Protein AF-A0A8H6MK46-F1 (afdb_monomer_lite)

Radius of gyration: 18.02 Å; chains: 1; bounding box: 50×22×44 Å

pLDDT: mean 76.03, std 15.76, range [45.16, 91.0]

Structure (mmCIF, N/CA/C/O backbone):
data_AF-A0A8H6MK46-F1
#
_entry.id   AF-A0A8H6MK46-F1
#
loop_
_atom_site.group_PDB
_atom_site.id
_atom_site.type_symbol
_atom_site.label_atom_id
_atom_site.label_alt_id
_atom_site.label_comp_id
_atom_site.label_asym_id
_atom_site.label_entity_id
_atom_site.label_seq_id
_atom_site.pdbx_PDB_ins_code
_atom_site.Cartn_x
_atom_site.Cartn_y
_atom_site.Cartn_z
_atom_site.occupancy
_atom_site.B_iso_or_equiv
_atom_site.auth_seq_id
_atom_site.auth_comp_id
_atom_site.auth_asym_id
_atom_site.auth_atom_id
_atom_site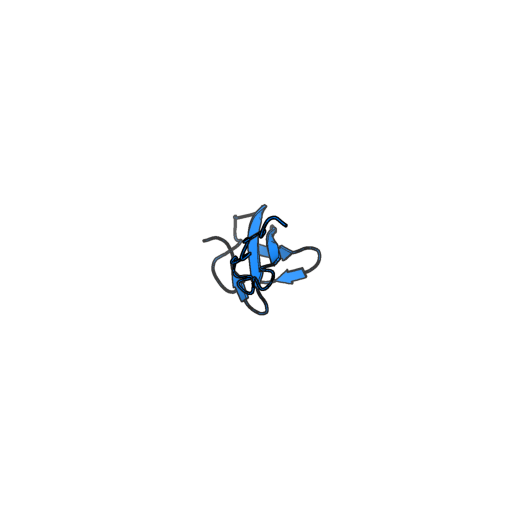.pdbx_PDB_model_num
ATOM 1 N N . MET A 1 1 ? 32.912 -7.262 36.694 1.00 45.16 1 MET A N 1
ATOM 2 C CA . MET A 1 1 ? 32.479 -7.939 35.456 1.00 45.16 1 MET A CA 1
ATOM 3 C C . MET A 1 1 ? 31.071 -8.464 35.678 1.00 45.16 1 MET A C 1
ATOM 5 O O . MET A 1 1 ? 30.911 -9.472 36.351 1.00 45.16 1 MET A O 1
ATOM 9 N N . GLN A 1 2 ? 30.056 -7.729 35.224 1.00 48.03 2 GLN A N 1
ATOM 10 C CA . GLN A 1 2 ? 28.662 -8.171 35.281 1.00 48.03 2 GLN A CA 1
ATOM 11 C C . GLN A 1 2 ? 28.252 -8.605 33.880 1.00 48.03 2 GLN A C 1
ATOM 13 O O . GLN A 1 2 ? 28.260 -7.820 32.936 1.00 48.03 2 GLN A O 1
ATOM 18 N N . PHE A 1 3 ? 27.981 -9.900 33.780 1.00 55.50 3 PHE A N 1
ATOM 19 C CA . PHE A 1 3 ? 27.506 -10.605 32.607 1.00 55.50 3 PHE A CA 1
ATOM 20 C C . PHE A 1 3 ? 26.130 -10.064 32.215 1.00 55.50 3 PHE A C 1
ATOM 22 O O . PHE A 1 3 ? 25.119 -10.409 32.828 1.00 55.50 3 PHE A O 1
ATOM 29 N N . LEU A 1 4 ? 26.094 -9.190 31.209 1.00 56.06 4 LEU A N 1
ATOM 30 C CA . LEU A 1 4 ? 24.852 -8.700 30.626 1.00 56.06 4 LEU A CA 1
ATOM 31 C C . LEU A 1 4 ? 24.332 -9.741 29.624 1.00 56.06 4 LEU A C 1
ATOM 33 O O . LEU A 1 4 ? 24.555 -9.661 28.419 1.00 56.06 4 LEU A O 1
ATOM 37 N N . ASN A 1 5 ? 23.656 -10.748 30.174 1.00 52.12 5 ASN A N 1
ATOM 38 C CA . ASN A 1 5 ? 22.803 -11.690 29.459 1.00 52.12 5 ASN A CA 1
ATOM 39 C C . ASN A 1 5 ? 21.538 -10.970 28.970 1.00 52.12 5 ASN A C 1
ATOM 41 O O . ASN A 1 5 ? 20.493 -11.037 29.614 1.00 52.12 5 ASN A O 1
ATOM 45 N N . ILE A 1 6 ? 21.600 -10.302 27.820 1.00 59.31 6 ILE A N 1
ATOM 46 C CA . ILE A 1 6 ? 20.379 -9.952 27.088 1.00 59.31 6 ILE A CA 1
ATOM 47 C C . ILE A 1 6 ? 20.521 -10.491 25.674 1.00 59.31 6 ILE A C 1
ATOM 49 O O . ILE A 1 6 ? 20.958 -9.818 24.744 1.00 59.31 6 ILE A O 1
ATOM 53 N N . VAL A 1 7 ? 20.156 -11.766 25.553 1.00 56.16 7 VAL A N 1
ATOM 54 C CA . VAL A 1 7 ? 19.756 -12.389 24.298 1.00 56.16 7 VAL A CA 1
ATOM 55 C C . VAL A 1 7 ? 18.580 -11.567 23.779 1.00 56.16 7 VAL A C 1
ATOM 57 O O . VAL A 1 7 ? 17.450 -11.715 24.239 1.00 56.16 7 VAL A O 1
ATOM 60 N N . PHE A 1 8 ? 18.865 -10.653 22.854 1.00 55.47 8 PHE A N 1
ATOM 61 C CA . PHE A 1 8 ? 17.870 -9.910 22.088 1.00 55.47 8 PHE A CA 1
ATOM 62 C C . PHE A 1 8 ? 17.249 -10.867 21.063 1.00 55.47 8 PHE A C 1
ATOM 64 O O . PHE A 1 8 ? 17.482 -10.802 19.860 1.00 55.47 8 PHE A O 1
ATOM 71 N N . GLY A 1 9 ? 16.501 -11.839 21.578 1.00 54.84 9 GLY A N 1
ATOM 72 C CA . GLY A 1 9 ? 15.596 -12.659 20.803 1.00 54.84 9 GLY A CA 1
ATOM 73 C C . GLY A 1 9 ? 14.325 -11.867 20.571 1.00 54.84 9 GLY A C 1
ATOM 74 O O . GLY A 1 9 ? 13.394 -11.977 21.356 1.00 54.84 9 GLY A O 1
ATOM 75 N N . ILE A 1 10 ? 14.277 -11.075 19.504 1.00 57.88 10 ILE A N 1
ATOM 76 C CA . ILE A 1 10 ? 13.006 -10.690 18.894 1.00 57.88 10 ILE A CA 1
ATOM 77 C C . ILE A 1 10 ? 13.207 -10.808 17.395 1.00 57.88 10 ILE A C 1
ATOM 79 O O . ILE A 1 10 ? 13.962 -10.059 16.779 1.00 57.88 10 ILE A O 1
ATOM 83 N N . ALA A 1 11 ? 12.562 -11.830 16.848 1.00 49.97 11 ALA A N 1
ATOM 84 C CA . ALA A 1 11 ? 12.474 -12.102 15.435 1.00 49.97 11 ALA A CA 1
ATOM 85 C C . ALA A 1 11 ? 12.135 -10.816 14.670 1.00 49.97 11 ALA A C 1
ATOM 87 O O . ALA A 1 11 ? 11.011 -10.317 14.749 1.00 49.97 11 ALA A O 1
ATOM 88 N N . LEU A 1 12 ? 13.090 -10.321 13.878 1.00 49.03 12 LEU A N 1
ATOM 89 C CA . LEU A 1 12 ? 12.763 -9.581 12.667 1.00 49.03 12 LEU A CA 1
ATOM 90 C C . LEU A 1 12 ? 12.091 -10.582 11.723 1.00 49.03 12 LEU A C 1
ATOM 92 O O . LEU A 1 12 ? 12.705 -11.137 10.813 1.00 49.03 12 LEU A O 1
ATOM 96 N N . ALA A 1 13 ? 10.814 -10.853 11.989 1.00 49.28 13 ALA A N 1
ATOM 97 C CA . ALA A 1 13 ? 9.913 -11.290 10.950 1.00 49.28 13 ALA A CA 1
ATOM 98 C C . ALA A 1 13 ? 10.056 -10.270 9.823 1.00 49.28 13 ALA A C 1
ATOM 100 O O . ALA A 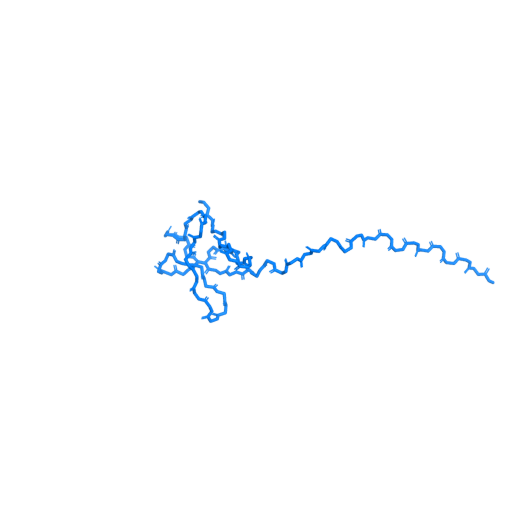1 13 ? 9.981 -9.063 10.055 1.00 49.28 13 ALA A O 1
ATOM 101 N N . LEU A 1 14 ? 10.345 -10.781 8.633 1.00 46.81 14 LEU A N 1
ATOM 102 C CA . LEU A 1 14 ? 10.429 -10.056 7.379 1.00 46.81 14 LEU A CA 1
ATOM 103 C C . LEU A 1 14 ? 9.089 -9.350 7.132 1.00 46.81 14 LEU A C 1
ATOM 105 O O . LEU A 1 14 ? 8.232 -9.846 6.406 1.00 46.81 14 LEU A O 1
ATOM 109 N N . ALA A 1 15 ? 8.884 -8.204 7.774 1.00 48.12 15 ALA A N 1
ATOM 110 C CA . ALA A 1 15 ? 7.863 -7.254 7.406 1.00 48.12 15 ALA A CA 1
ATOM 111 C C . ALA A 1 15 ? 8.341 -6.650 6.088 1.00 48.12 15 ALA A C 1
ATOM 113 O O . ALA A 1 15 ? 8.991 -5.607 6.057 1.00 48.12 15 ALA A O 1
ATOM 114 N N . VAL A 1 16 ? 8.063 -7.356 4.987 1.00 52.50 16 VAL A N 1
ATOM 115 C CA . VAL A 1 16 ? 7.852 -6.696 3.698 1.00 52.50 16 VAL A CA 1
ATOM 116 C C . VAL A 1 16 ? 7.003 -5.470 4.015 1.00 52.50 16 VAL A C 1
ATOM 118 O O . VAL A 1 16 ? 5.954 -5.654 4.640 1.00 52.50 16 VAL A O 1
ATOM 121 N N . PRO A 1 17 ? 7.473 -4.245 3.722 1.00 49.03 17 PRO A N 1
ATOM 122 C CA . PRO A 1 17 ? 6.718 -3.052 4.047 1.00 49.03 17 PRO A CA 1
ATOM 123 C C . PRO A 1 17 ? 5.391 -3.185 3.310 1.00 49.03 17 PRO A C 1
ATOM 125 O O . PRO A 1 17 ? 5.328 -3.061 2.092 1.00 49.03 17 PRO A O 1
ATOM 128 N N . ALA A 1 18 ? 4.344 -3.550 4.045 1.00 56.75 18 ALA A N 1
ATOM 129 C CA . ALA A 1 18 ? 2.987 -3.485 3.560 1.00 56.75 18 ALA A CA 1
ATOM 130 C C . ALA A 1 18 ? 2.721 -1.989 3.539 1.00 56.75 18 ALA A C 1
ATOM 132 O O . ALA A 1 18 ? 2.524 -1.359 4.580 1.00 56.75 18 ALA A O 1
ATOM 133 N N . GLN A 1 19 ? 2.901 -1.404 2.367 1.00 66.25 19 GLN A N 1
ATOM 134 C CA . GLN A 1 19 ? 2.840 0.025 2.229 1.00 66.25 19 GLN A CA 1
ATOM 135 C C . GLN A 1 19 ? 1.361 0.408 2.387 1.00 66.25 19 GLN A C 1
ATO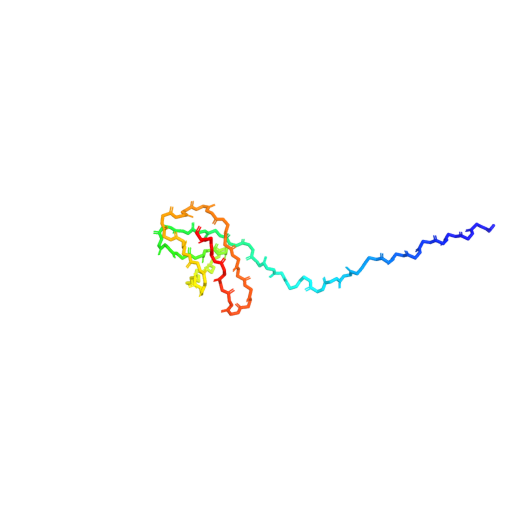M 137 O O . GLN A 1 19 ? 0.473 -0.092 1.688 1.00 66.25 19 GLN A O 1
ATOM 142 N N . ALA A 1 20 ? 1.073 1.166 3.443 1.00 75.00 20 ALA A N 1
ATOM 143 C CA . ALA A 1 20 ? -0.288 1.498 3.830 1.00 75.00 20 ALA A CA 1
ATOM 144 C C . ALA A 1 20 ? -0.777 2.679 2.982 1.00 75.00 20 ALA A C 1
ATOM 146 O O . ALA A 1 20 ? -0.385 3.823 3.209 1.00 75.00 20 ALA A O 1
ATOM 147 N N . GLY A 1 21 ? -1.627 2.384 2.002 1.00 86.56 21 GLY A N 1
ATOM 148 C CA . GLY A 1 21 ? -2.340 3.369 1.202 1.00 86.56 21 GLY A CA 1
ATOM 149 C C . GLY A 1 21 ? -3.690 3.757 1.811 1.00 86.56 21 GLY A C 1
ATOM 150 O O . GLY A 1 21 ? -4.115 3.253 2.855 1.00 86.56 21 GLY A O 1
ATOM 151 N N . GLN A 1 22 ? -4.400 4.643 1.122 1.00 91.00 22 GLN A N 1
ATOM 152 C CA . GLN A 1 22 ? -5.765 5.048 1.430 1.00 91.00 22 GLN A CA 1
ATOM 153 C C . GLN A 1 22 ? -6.673 4.902 0.214 1.00 91.00 22 GLN A C 1
ATOM 155 O O . GLN A 1 22 ? -6.298 5.192 -0.920 1.00 91.00 22 GLN A O 1
ATOM 160 N N . CYS A 1 23 ? -7.905 4.482 0.453 1.00 90.38 23 CYS A N 1
ATOM 161 C CA . CYS A 1 23 ? -8.929 4.429 -0.572 1.00 90.38 23 CYS A CA 1
ATOM 162 C C . CYS A 1 23 ? -9.301 5.836 -1.064 1.00 90.38 23 CYS A C 1
ATOM 164 O O . CYS A 1 23 ? -9.648 6.714 -0.268 1.00 90.38 23 CYS A O 1
ATOM 166 N N . ILE A 1 24 ? -9.304 6.028 -2.382 1.00 89.56 24 ILE A N 1
ATOM 167 C CA . ILE A 1 24 ? -9.682 7.289 -3.035 1.00 89.56 24 ILE A CA 1
ATOM 168 C C . ILE A 1 24 ? -11.060 7.211 -3.692 1.00 89.56 24 ILE A C 1
ATOM 170 O O . ILE A 1 24 ? -11.646 6.140 -3.846 1.00 89.56 24 ILE A O 1
ATOM 174 N N . GLN A 1 25 ? -11.570 8.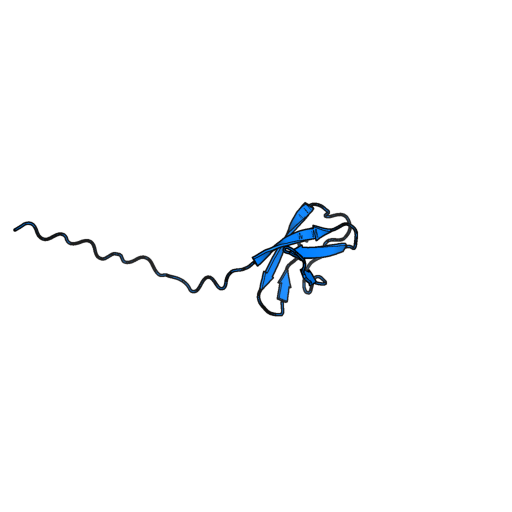364 -4.136 1.00 83.31 25 GLN A N 1
ATOM 175 C CA . GLN A 1 25 ? -12.929 8.510 -4.677 1.00 83.31 25 GLN A CA 1
ATOM 176 C C . GLN A 1 25 ? -13.176 7.703 -5.958 1.00 83.31 25 GLN A C 1
ATOM 178 O O . GLN A 1 25 ? -14.319 7.441 -6.312 1.00 83.31 25 GLN A O 1
ATOM 183 N N . LEU A 1 26 ? -12.102 7.262 -6.614 1.00 81.62 26 LEU A N 1
ATOM 184 C CA . LEU A 1 26 ? -12.125 6.386 -7.785 1.00 81.62 26 LEU A CA 1
ATOM 185 C C . LEU A 1 26 ? -12.334 4.902 -7.433 1.00 81.62 26 LEU A C 1
ATOM 187 O O . LEU A 1 26 ? -12.329 4.060 -8.325 1.00 81.62 26 LEU A O 1
ATOM 191 N N . GLY A 1 27 ? -12.494 4.557 -6.150 1.00 84.75 27 GLY A N 1
ATOM 192 C CA . GLY A 1 27 ? -12.620 3.164 -5.718 1.00 84.75 27 GLY A CA 1
ATOM 193 C C . GLY A 1 27 ? -11.315 2.372 -5.847 1.00 84.75 27 GLY A C 1
ATOM 194 O O . GLY A 1 27 ? -11.352 1.146 -5.921 1.00 84.75 27 GLY A O 1
ATOM 195 N N . ALA A 1 28 ? -10.176 3.067 -5.841 1.00 88.25 28 ALA A N 1
ATOM 196 C CA . ALA A 1 28 ? -8.830 2.505 -5.912 1.00 88.25 28 ALA A CA 1
ATOM 197 C C . ALA A 1 28 ? -8.048 2.783 -4.620 1.00 88.25 28 ALA A C 1
ATOM 199 O O . ALA A 1 28 ? -8.444 3.638 -3.823 1.00 88.25 28 ALA A O 1
ATOM 200 N N . CYS A 1 29 ? -6.941 2.071 -4.426 1.00 90.38 29 CYS A N 1
ATOM 201 C CA . CYS A 1 29 ? -5.999 2.313 -3.343 1.00 90.38 29 CYS A CA 1
ATOM 202 C C . CYS A 1 29 ? -4.926 3.299 -3.813 1.00 90.38 29 CYS A C 1
ATOM 204 O O . CYS A 1 29 ? -4.263 3.049 -4.816 1.00 90.38 29 CYS A O 1
ATOM 206 N N . GLN A 1 30 ? -4.758 4.415 -3.110 1.00 89.50 30 GLN A N 1
ATOM 207 C CA . GLN A 1 30 ? -3.690 5.377 -3.361 1.00 89.50 30 GLN A CA 1
ATOM 208 C C . GLN A 1 30 ? -2.647 5.309 -2.257 1.00 89.50 30 GLN A C 1
ATOM 210 O O . GLN A 1 30 ? -2.961 5.444 -1.078 1.00 89.50 30 GLN A O 1
ATOM 215 N N . GLU A 1 31 ? -1.391 5.201 -2.643 1.00 88.12 31 GLU A N 1
ATOM 216 C CA . GLU A 1 31 ? -0.267 5.258 -1.729 1.00 88.12 31 GLU A CA 1
ATOM 217 C C . GLU A 1 31 ? 0.774 6.234 -2.281 1.00 88.12 31 GLU A C 1
ATOM 219 O O . GLU A 1 31 ? 1.395 6.010 -3.322 1.00 88.12 31 GLU A O 1
ATOM 224 N N . GLY A 1 32 ? 0.903 7.390 -1.628 1.00 84.56 32 GLY A N 1
ATOM 225 C CA . GLY A 1 32 ? 1.675 8.503 -2.175 1.00 84.56 32 GLY A CA 1
ATOM 226 C C . GLY A 1 32 ? 1.135 8.933 -3.546 1.00 84.56 32 GLY A C 1
ATOM 227 O O . GLY A 1 32 ? 0.021 9.442 -3.642 1.00 84.56 32 GLY A O 1
ATOM 228 N N . ASN A 1 33 ? 1.928 8.718 -4.602 1.00 84.25 33 ASN A N 1
ATOM 229 C CA . ASN A 1 33 ? 1.554 9.007 -5.995 1.00 84.25 33 ASN A CA 1
ATOM 230 C C . ASN A 1 33 ? 1.129 7.763 -6.795 1.00 84.25 33 ASN A C 1
ATOM 232 O O . ASN A 1 33 ? 0.722 7.899 -7.948 1.00 84.25 33 ASN A O 1
ATOM 236 N N . ALA A 1 34 ? 1.229 6.562 -6.219 1.00 84.81 34 ALA A N 1
ATOM 237 C CA . ALA A 1 34 ? 0.780 5.337 -6.866 1.00 84.81 34 ALA A CA 1
ATOM 238 C C . ALA A 1 34 ? -0.724 5.158 -6.638 1.00 84.81 34 ALA A C 1
ATOM 240 O O . ALA A 1 34 ? -1.200 5.279 -5.510 1.00 84.81 34 ALA A O 1
ATOM 241 N N . ILE A 1 35 ? -1.474 4.886 -7.707 1.00 88.06 35 ILE A N 1
ATOM 242 C CA . ILE A 1 35 ? -2.893 4.527 -7.638 1.00 88.06 35 ILE A CA 1
ATOM 243 C C . ILE A 1 35 ? -3.026 3.129 -8.220 1.00 88.06 35 ILE A C 1
ATOM 245 O O . ILE A 1 35 ? -2.833 2.935 -9.417 1.00 88.06 35 ILE A O 1
ATOM 249 N N . GLU A 1 36 ? -3.387 2.177 -7.373 1.00 88.56 36 GLU A N 1
ATOM 250 C CA . GLU A 1 36 ? -3.497 0.771 -7.730 1.00 88.56 36 GLU A CA 1
ATOM 251 C C . GLU A 1 36 ? -4.932 0.272 -7.502 1.00 88.56 36 GLU A C 1
ATOM 253 O O . GLU A 1 36 ? -5.619 0.642 -6.541 1.00 88.56 36 GLU A O 1
ATOM 258 N N . ILE A 1 37 ? -5.411 -0.584 -8.405 1.00 88.75 37 ILE A N 1
ATOM 259 C CA . ILE A 1 37 ? -6.745 -1.183 -8.299 1.00 88.75 37 ILE A CA 1
ATOM 260 C C . ILE A 1 37 ? -6.711 -2.291 -7.242 1.00 88.75 37 ILE A C 1
ATOM 262 O O . ILE A 1 37 ? -5.803 -3.118 -7.223 1.00 88.7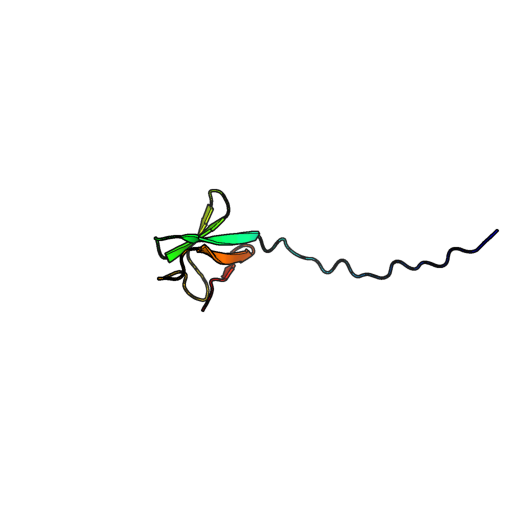5 37 ILE A O 1
ATOM 266 N N . CYS A 1 38 ? -7.737 -2.344 -6.394 1.00 86.94 38 CYS A N 1
ATOM 267 C CA . CYS A 1 38 ? -7.901 -3.399 -5.398 1.00 86.94 38 CYS A CA 1
ATOM 268 C C . CYS A 1 38 ? -7.897 -4.792 -6.047 1.00 86.94 38 CYS A C 1
ATOM 270 O O . CYS A 1 38 ? -8.794 -5.123 -6.821 1.00 86.94 38 CYS A O 1
ATOM 272 N N . THR A 1 39 ? -6.924 -5.629 -5.691 1.00 87.50 39 THR A N 1
ATOM 273 C CA . THR A 1 39 ? -6.884 -7.047 -6.077 1.00 87.50 39 THR A CA 1
ATOM 274 C C . THR A 1 39 ? -7.826 -7.875 -5.205 1.00 87.50 39 THR A C 1
ATOM 276 O O . THR A 1 39 ? -8.355 -8.896 -5.636 1.00 87.50 39 THR A O 1
ATOM 279 N N . SER A 1 40 ? -8.050 -7.437 -3.964 1.00 85.25 40 SER A N 1
ATOM 280 C CA . SER A 1 40 ? -9.005 -8.038 -3.034 1.00 85.25 40 SER A CA 1
ATOM 281 C C . SER A 1 40 ? -9.731 -6.961 -2.223 1.00 85.25 40 SER A C 1
ATOM 283 O O . SER A 1 40 ? -9.147 -5.934 -1.887 1.00 85.25 40 SER A O 1
ATOM 285 N N . GLY A 1 41 ? -11.016 -7.175 -1.920 1.00 88.12 41 GLY A N 1
ATOM 286 C CA . GLY A 1 41 ? -11.867 -6.157 -1.285 1.00 88.12 41 GLY A CA 1
ATOM 287 C C . GLY A 1 41 ? -12.312 -5.062 -2.261 1.00 88.12 41 GLY A C 1
ATOM 288 O O . GLY A 1 41 ? -12.326 -5.271 -3.474 1.00 88.12 41 GLY A O 1
ATOM 289 N N . SER A 1 42 ? -12.731 -3.899 -1.756 1.00 87.00 42 SER A N 1
ATOM 290 C CA . SER A 1 42 ? -13.169 -2.779 -2.602 1.00 87.00 42 SER A CA 1
ATOM 291 C C . SER A 1 42 ? -13.059 -1.443 -1.881 1.00 87.00 42 SER A C 1
ATOM 293 O O . SER A 1 42 ? -13.582 -1.288 -0.788 1.00 87.00 42 SER A O 1
ATOM 295 N N . CYS A 1 43 ? -12.474 -0.436 -2.530 1.00 87.69 43 CYS A N 1
ATOM 296 C CA . CYS A 1 43 ? -12.474 0.942 -2.024 1.00 87.69 43 CYS A CA 1
ATOM 297 C C . CYS A 1 43 ? -13.753 1.727 -2.390 1.00 87.69 43 CYS A C 1
ATOM 299 O O . CYS A 1 43 ? -13.882 2.905 -2.052 1.00 87.69 43 CYS A O 1
ATOM 301 N N . HIS A 1 44 ? -14.708 1.098 -3.084 1.00 85.62 44 HIS A N 1
ATOM 302 C CA . HIS A 1 44 ? -15.974 1.721 -3.471 1.00 85.62 44 HIS A CA 1
ATOM 303 C C . HIS A 1 44 ? -16.747 2.166 -2.219 1.00 85.62 44 HIS A C 1
ATOM 305 O O . HIS A 1 44 ? -17.017 1.356 -1.338 1.00 85.62 44 HIS A O 1
ATOM 311 N N . GLN A 1 45 ? -17.069 3.461 -2.127 1.00 84.19 45 GLN A N 1
ATOM 312 C CA . GLN A 1 45 ? -17.687 4.095 -0.946 1.00 84.19 45 GLN A CA 1
ATOM 313 C C . GLN A 1 45 ? -16.876 3.998 0.363 1.00 84.19 45 GLN A C 1
ATOM 315 O O . GLN A 1 45 ? -17.404 4.277 1.436 1.00 84.19 45 GLN A O 1
ATOM 320 N N . LYS A 1 46 ? -15.587 3.649 0.296 1.00 85.62 46 LYS A N 1
ATOM 321 C CA . LYS A 1 46 ? -14.694 3.502 1.458 1.00 85.62 46 LYS A CA 1
ATOM 322 C C . LYS A 1 46 ? -13.559 4.522 1.444 1.00 85.62 46 LYS A C 1
ATOM 324 O O . LYS A 1 46 ? -12.443 4.218 1.837 1.00 85.62 46 LYS A O 1
ATOM 329 N N . LEU A 1 47 ? -13.840 5.731 0.967 1.00 87.94 47 LEU A N 1
ATOM 330 C CA . LEU A 1 47 ? -12.893 6.848 0.946 1.00 87.94 47 LEU A CA 1
ATOM 331 C C . LEU A 1 47 ? -12.213 7.061 2.303 1.00 87.94 47 LEU A C 1
ATOM 333 O O . LEU A 1 47 ? -12.880 7.089 3.335 1.00 87.94 47 LEU A O 1
ATOM 337 N N . GLY A 1 48 ? -10.890 7.219 2.287 1.00 84.50 48 GLY A N 1
ATOM 338 C CA . GLY A 1 48 ? -10.077 7.439 3.486 1.00 84.50 48 GLY A CA 1
ATOM 339 C C . GLY A 1 48 ? -9.875 6.200 4.364 1.00 84.50 48 GLY A C 1
ATOM 340 O O . GLY A 1 48 ? -9.189 6.283 5.377 1.00 84.50 48 GLY A O 1
ATOM 341 N N . GLN A 1 49 ? -10.440 5.043 4.003 1.00 88.81 49 GLN A N 1
ATOM 342 C CA . GLN A 1 49 ? -10.101 3.786 4.667 1.00 88.81 49 GLN A CA 1
ATOM 343 C C . GLN A 1 49 ? -8.707 3.318 4.250 1.00 88.81 49 GLN A C 1
ATOM 345 O O . GLN A 1 49 ? -8.295 3.494 3.102 1.00 88.81 49 GLN A O 1
ATOM 350 N N . THR A 1 50 ? -8.007 2.675 5.179 1.00 88.50 50 THR A N 1
ATOM 351 C CA . THR A 1 50 ? -6.687 2.104 4.925 1.00 88.50 50 THR A CA 1
ATOM 352 C C . THR A 1 50 ? -6.786 0.954 3.932 1.00 88.50 50 THR A C 1
ATOM 354 O O . THR A 1 50 ? -7.593 0.039 4.098 1.00 88.50 50 THR A O 1
ATOM 357 N N . CYS A 1 51 ? -5.926 0.976 2.927 1.00 88.31 51 CYS A N 1
ATOM 358 C CA . CYS A 1 51 ? -5.669 -0.138 2.027 1.00 88.31 51 CYS A CA 1
ATOM 359 C C . CYS A 1 51 ? -4.176 -0.480 2.079 1.00 88.31 51 CYS A C 1
ATOM 361 O O . CYS A 1 51 ? -3.367 0.269 2.624 1.00 88.31 51 CYS A O 1
ATOM 363 N N . THR A 1 52 ? -3.791 -1.649 1.587 1.00 87.69 52 THR A N 1
ATOM 364 C CA . THR A 1 52 ? -2.414 -2.136 1.702 1.00 87.69 52 THR A CA 1
ATOM 365 C C . THR A 1 52 ? -1.920 -2.602 0.352 1.00 87.69 52 THR A C 1
ATOM 367 O O . THR A 1 52 ? -2.532 -3.480 -0.255 1.00 87.69 52 THR A O 1
ATOM 370 N N . ILE A 1 53 ? -0.797 -2.047 -0.089 1.00 86.38 53 ILE A N 1
ATOM 371 C CA . ILE A 1 53 ? -0.111 -2.456 -1.308 1.00 86.38 53 ILE A CA 1
ATOM 372 C C . ILE A 1 53 ? 1.092 -3.300 -0.890 1.00 86.38 53 ILE A C 1
ATOM 374 O O . ILE A 1 53 ? 1.980 -2.850 -0.164 1.00 86.38 53 ILE A O 1
ATOM 378 N N . SER A 1 54 ? 1.092 -4.564 -1.300 1.00 83.62 54 SER A N 1
ATOM 379 C CA . SER A 1 54 ? 2.138 -5.530 -0.976 1.00 83.62 54 SER A CA 1
ATOM 380 C C . SER A 1 54 ? 2.593 -6.219 -2.259 1.00 83.62 54 SER A C 1
ATOM 382 O O . SER A 1 54 ? 1.985 -7.186 -2.730 1.00 83.62 54 SER A O 1
ATOM 384 N N . GLY A 1 55 ? 3.640 -5.664 -2.874 1.00 80.94 55 GLY A N 1
ATOM 385 C CA . GLY A 1 55 ? 4.116 -6.086 -4.191 1.00 80.94 55 GLY A CA 1
ATOM 386 C C . GLY A 1 55 ? 3.028 -5.918 -5.253 1.00 80.94 55 GLY A C 1
ATOM 387 O O . GLY A 1 55 ? 2.565 -4.811 -5.489 1.00 80.94 55 GLY A O 1
ATOM 388 N N . SER A 1 56 ? 2.607 -7.024 -5.870 1.00 80.75 56 SER A N 1
ATOM 389 C CA . SER A 1 56 ? 1.548 -7.051 -6.894 1.00 80.75 56 SER A CA 1
ATOM 390 C C . SER A 1 56 ? 0.133 -7.212 -6.329 1.00 80.75 56 SER A C 1
ATOM 392 O O . SER A 1 56 ? -0.814 -7.366 -7.096 1.00 80.75 56 SER A O 1
ATOM 394 N N . THR A 1 57 ? -0.020 -7.267 -5.001 1.00 84.38 57 THR A N 1
ATOM 395 C CA . THR A 1 57 ? -1.321 -7.474 -4.355 1.00 84.38 57 THR A CA 1
ATOM 396 C C . THR A 1 57 ? -1.756 -6.219 -3.621 1.00 84.38 57 THR A C 1
ATOM 398 O O . THR A 1 57 ? -1.060 -5.733 -2.731 1.00 84.38 57 THR A O 1
ATOM 401 N N . VAL A 1 58 ? -2.952 -5.747 -3.948 1.00 88.75 58 VAL A N 1
ATOM 402 C CA . VAL A 1 58 ? -3.603 -4.605 -3.312 1.00 88.75 58 VAL A CA 1
ATOM 403 C C . VAL A 1 58 ? -4.781 -5.125 -2.502 1.00 88.75 58 VAL A C 1
ATOM 405 O O . VAL A 1 58 ? -5.800 -5.566 -3.044 1.00 88.75 58 VAL A O 1
ATOM 408 N N . SER A 1 59 ? -4.629 -5.093 -1.187 1.00 88.62 59 SER A N 1
ATOM 409 C CA . SER A 1 59 ? -5.658 -5.484 -0.233 1.00 88.62 59 SER A CA 1
ATOM 410 C C . SER A 1 59 ? -6.433 -4.254 0.203 1.00 88.62 59 SER A C 1
ATOM 412 O O . SER A 1 59 ? -5.918 -3.388 0.907 1.00 88.62 59 SER A O 1
ATOM 414 N N . CYS A 1 60 ? -7.687 -4.183 -0.215 1.00 88.81 60 CYS A N 1
ATOM 415 C CA . CYS A 1 60 ? -8.609 -3.127 0.156 1.00 88.81 60 CYS A CA 1
ATOM 416 C C . CYS A 1 60 ? -9.580 -3.600 1.245 1.00 88.81 60 CYS A C 1
ATOM 418 O O . CYS A 1 60 ? -9.820 -4.804 1.401 1.00 88.81 60 CYS A O 1
ATOM 420 N N . PRO A 1 61 ? -10.163 -2.662 2.004 1.00 83.00 61 PRO A N 1
ATOM 421 C CA . PRO A 1 61 ? -11.172 -2.976 3.006 1.00 83.00 61 PRO A CA 1
ATOM 422 C C . PRO A 1 61 ? -12.384 -3.678 2.369 1.00 83.00 61 PRO A C 1
ATOM 424 O O . PRO A 1 61 ? -12.748 -3.412 1.221 1.00 83.00 61 PRO A O 1
ATOM 427 N N . LYS A 1 62 ? -12.987 -4.609 3.116 1.00 79.38 62 LYS A N 1
ATOM 428 C CA . LYS A 1 62 ? -14.248 -5.271 2.747 1.00 79.38 62 LYS A CA 1
ATOM 429 C C . LYS A 1 62 ? -15.427 -4.402 3.129 1.00 79.3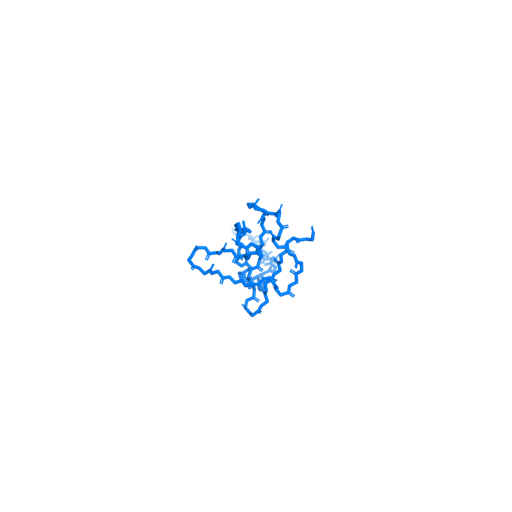8 62 LYS A C 1
ATOM 431 O O . LYS A 1 62 ? -15.336 -3.719 4.174 1.00 79.38 62 LYS A O 1
#

Foldseek 3Di:
DDDPPDPPPDDPPPPQPQQKFFQAQVFFTDHPHDTHRAPEDISHVVGGDIWTDRPNHIGDDD

Organism: NCBI:txid2175907

Secondary structure (DSSP, 8-state):
------------------EEEEE-TTSSEEETTEEE--SBS--TT-TT-EEEEETTEEE---

Sequence (62 aa):
MQFLNIVFGIALALAVPAQAGQCIQLGACQEGNAIEICTSGSCHQKLGQTCTISGSTVSCPK